Protein 1QSN (pdb70)

InterPro domains:
  IPR000182 GNAT domain [PF00583] (69-174)
  IPR000182 GNAT domain [PS51186] (53-203)
  IPR001487 Bromodomain [PF00439] (292-375)
  IPR001487 Bromodomain [PR00503] (303-316)
  IPR001487 Bromodomain [PR00503] (317-333)
  IPR001487 Bromodomain [PR00503] (333-351)
  IPR001487 Bromodomain [PR00503] (351-370)
  IPR001487 Bromodomain [PS50014] (300-370)
  IPR001487 Bromodomain [SM00297] (281-389)
  IPR016181 Acyl-CoA N-acyltransferase [SSF55729] (63-208)
  IPR018359 Bromodomain, conserved site [PS00633] (305-362)
  IPR036427 Bromodomain-like superfamily [G3DSA:1.20.920.10] (273-401)
  IPR036427 Bromodomain-like superfamily [SSF47370] (270-393)
  IPR037800 Histone acetyltransferase GCN5 [PTHR45750] (7-392)

Solvent-accessible surface area: 9372 Å² total; per-residue (Å²): 78,56,26,65,61,13,76,65,78,58,62,177,142,16,60,120,8,2,77,46,0,23,54,19,0,19,185,52,8,66,104,28,69,107,124,45,0,58,128,4,5,51,35,218,63,16,56,2,3,0,0,5,68,98,158,124,124,10,1,0,0,0,0,0,24,20,16,142,116,58,90,0,0,2,0,2,0,25,10,15,26,62,112,8,74,153,145,39,29,15,65,112,0,0,38,77,0,15,29,32,0,36,144,80,93,6,49,21,0,0,0,14,3,64,75,73,2,27,23,70,3,95,160,19,41,3,70,112,152,57,169,11,60,114,115,99,14,131,78,100,4,116,92,86,148,76,29,38,22,0,6,4,70,3,55,89,186,67,107,36,12,240,102,12,1,12,2,8,31,13,96,124,134

Sequence (173 aa):
LDFDILTNDGTHRNMKLLIDLKNIFSRQLPKMPKEYIVKLVFDRHHESMVILKNKQKVIGGICFRQYKPQRFAEVAFLAVTANEQVRGYGTRLMNKFKDHMQKQNIEYLLTYADNFAIGYFKKQGFTKEHRMPQEKWKGYIKDYDGGTLMECYIHPYVDYGRKSTGGKAPRKQ

Secondary structure (DSSP, 8-state):
-EEEEE---S-HHHHHHHHHHHHHHHHH-TTS-HHHHHHHHTSTTEEEEEEEETTTEEEEEEEEEEEGGGTEEEEEEEEE-GGG-SSSHHHHHHHHHHHHHHHTT--EEEEEE-THHHHHHHHTT-BSS--S-HHHHBTTB---TTSEEEEEE--TT-----/-----------

Nearest PDB structures (foldseek):
  1qsn-assembly1_B  TM=1.100E+00  e=5.217E+00  Saccharomyces cerevisiae
  1qst-assembly1_A  TM=9.872E-01  e=3.739E-31  Tetrahymena thermophila
  5trm-assembly1_J  TM=9.428E-01  e=4.122E-21  Homo sapiens
  5trm-assembly1_E  TM=9.441E-01  e=8.065E-21  Homo sapiens
  5trm-assembly1_K  TM=9.508E-01  e=1.163E-20  Homo sapiens

B-factor: mean 26.22, std 11.63, range [6.9, 61.72]

CATH classification: 3.40.630.30

Organism: Tetrahymena thermophila (NCBI:txid5911)

Structure (mmCIF, N/CA/C/O backbone):
data_1QSN
#
_entry.id   1QSN
#
_cell.length_a   65.090
_cell.length_b   65.090
_cell.length_c   96.630
_cell.angle_alpha   90.00
_cell.angle_beta   90.00
_cell.angle_gamma   120.00
#
_symmetry.space_group_name_H-M   'P 32 2 1'
#
loop_
_entity.id
_entity.type
_entity.pdbx_description
1 polymer 'TGCN5 HISTONE ACETYL TRANSFERASE'
2 polymer 'HISTONE H3'
3 non-polymer 'COENZYME A'
4 water water
#
loop_
_atom_site.group_PDB
_atom_site.id
_atom_site.type_symbol
_atom_site.label_atom_id
_atom_site.label_alt_id
_atom_site.label_comp_id
_atom_site.label_asym_id
_atom_site.label_entity_id
_atom_site.label_seq_id
_atom_site.pdbx_PDB_ins_code
_atom_site.Cartn_x
_atom_site.Cartn_y
_atom_site.Cartn_z
_atom_site.occupancy
_atom_site.B_iso_or_equiv
_atom_site.auth_seq_id
_atom_site.auth_comp_id
_atom_site.auth_asym_id
_atom_site.auth_atom_id
_atom_site.pdbx_PDB_model_num
ATOM 1 N N . LEU A 1 1 ? 56.644 13.221 46.540 1.00 32.68 49 LEU A N 1
ATOM 2 C CA . LEU A 1 1 ? 55.410 13.753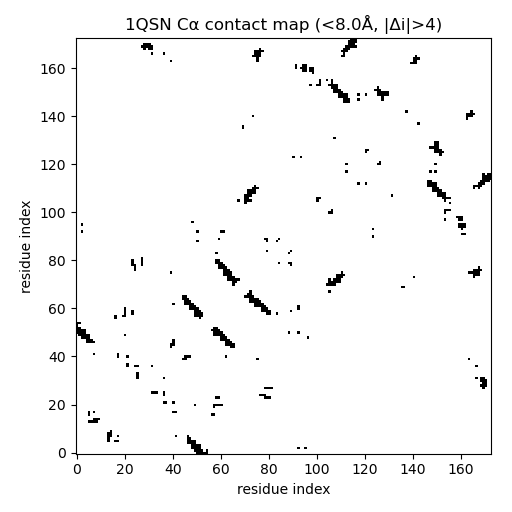 47.187 1.00 33.27 49 LEU A CA 1
ATOM 3 C C . LEU A 1 1 ? 54.159 13.086 46.600 1.00 33.37 49 LEU A C 1
ATOM 4 O O . LEU A 1 1 ? 53.639 13.520 45.573 1.00 34.04 49 LEU A O 1
ATOM 9 N N . ASP A 1 2 ? 53.683 12.027 47.251 1.00 32.88 50 ASP A N 1
ATOM 10 C CA . ASP A 1 2 ? 52.494 11.312 46.788 1.00 32.69 50 ASP A CA 1
ATOM 11 C C . ASP A 1 2 ? 51.281 11.574 47.674 1.00 31.88 50 ASP A C 1
ATOM 12 O O . ASP A 1 2 ? 51.418 11.869 48.863 1.00 31.89 50 ASP A O 1
ATOM 17 N N . PHE A 1 3 ? 50.095 11.466 47.083 1.00 30.08 51 PHE A N 1
ATOM 18 C CA . PHE A 1 3 ? 48.844 11.648 47.815 1.00 29.43 51 PHE A CA 1
ATOM 19 C C . PHE A 1 3 ? 48.104 10.332 47.691 1.00 28.80 51 PHE A C 1
ATOM 20 O O . PHE A 1 3 ? 47.338 10.133 46.746 1.00 30.19 51 PHE A O 1
ATOM 28 N N . ASP A 1 4 ? 48.332 9.429 48.638 1.00 27.48 52 ASP A N 1
ATOM 29 C CA . ASP A 1 4 ? 47.694 8.127 48.569 1.00 27.28 52 ASP A CA 1
ATOM 30 C C . ASP A 1 4 ? 46.623 7.846 49.608 1.00 27.18 52 ASP A C 1
ATOM 31 O O . ASP A 1 4 ? 46.628 8.402 50.710 1.00 25.77 52 ASP A O 1
ATOM 36 N N . ILE A 1 5 ? 45.697 6.975 49.231 1.00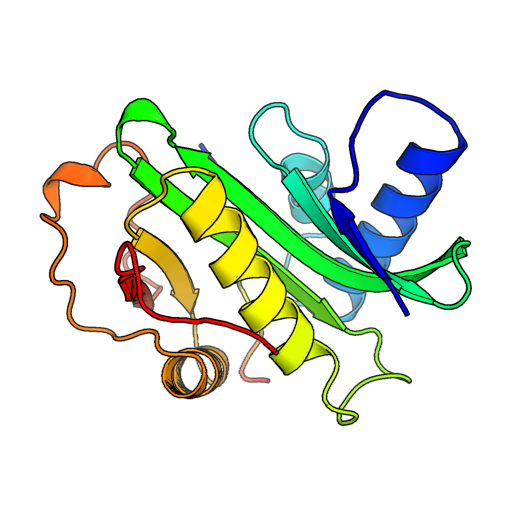 25.95 53 ILE A N 1
ATOM 37 C CA . ILE A 1 5 ? 44.642 6.553 50.123 1.00 27.49 53 ILE A CA 1
ATOM 38 C C . ILE A 1 5 ? 45.336 5.581 51.078 1.00 28.23 53 ILE A C 1
ATOM 39 O O . ILE A 1 5 ? 45.942 4.606 50.644 1.00 30.32 53 ILE A O 1
ATOM 44 N N . LEU A 1 6 ? 45.272 5.859 52.374 1.00 27.50 54 LEU A N 1
ATOM 45 C CA . LEU A 1 6 ? 45.928 5.000 53.349 1.00 27.52 54 LEU A CA 1
ATOM 46 C C . LEU A 1 6 ? 44.917 4.010 53.900 1.00 27.35 54 LEU A C 1
ATOM 47 O O . LEU A 1 6 ? 43.979 4.381 54.613 1.00 27.47 54 LEU A O 1
ATOM 52 N N . THR A 1 7 ? 45.110 2.747 53.542 1.00 26.94 55 THR A N 1
ATOM 53 C CA . THR A 1 7 ? 44.229 1.672 53.966 1.00 27.82 55 THR A CA 1
ATOM 54 C C . THR A 1 7 ? 44.579 1.129 55.349 1.00 26.13 55 THR A C 1
ATOM 55 O O . THR A 1 7 ? 45.745 0.868 55.658 1.00 25.14 55 THR A O 1
ATOM 59 N N . ASN A 1 8 ? 43.549 0.962 56.173 1.00 24.55 56 ASN A N 1
ATOM 60 C CA . ASN A 1 8 ? 43.710 0.428 57.517 1.00 22.94 56 ASN A CA 1
ATOM 61 C C . ASN A 1 8 ? 43.524 -1.090 57.427 1.00 21.79 56 ASN A C 1
ATOM 62 O O . ASN A 1 8 ? 42.450 -1.620 57.715 1.00 22.35 56 ASN A O 1
ATOM 67 N N . ASP A 1 9 ? 44.588 -1.775 57.022 1.00 20.70 57 ASP A N 1
ATOM 68 C CA . ASP A 1 9 ? 44.561 -3.216 56.827 1.00 22.41 57 ASP A CA 1
ATOM 69 C C . ASP A 1 9 ? 45.293 -3.999 57.918 1.00 22.58 57 ASP A C 1
ATOM 70 O O . ASP A 1 9 ? 45.598 -5.175 57.737 1.00 22.83 57 ASP A O 1
ATOM 75 N N . GLY A 1 10 ? 45.582 -3.347 59.040 1.00 21.98 58 GLY A N 1
ATOM 76 C CA . GLY A 1 10 ? 46.266 -4.025 60.126 1.00 20.82 58 GLY A CA 1
ATOM 77 C C . GLY A 1 10 ? 47.697 -4.473 59.878 1.00 20.68 58 GLY A C 1
ATOM 78 O O . GLY A 1 10 ? 48.162 -5.414 60.513 1.00 20.69 58 GLY A O 1
ATOM 79 N N . THR A 1 11 ? 48.402 -3.822 58.957 1.00 20.18 59 THR A N 1
ATOM 80 C CA . THR A 1 11 ? 49.798 -4.185 58.688 1.00 18.84 59 THR A CA 1
ATOM 81 C C . THR A 1 11 ? 50.681 -3.176 59.409 1.00 17.63 59 THR A C 1
ATOM 82 O O . THR A 1 11 ? 50.263 -2.052 59.654 1.00 16.70 59 THR A O 1
ATOM 86 N N . HIS A 1 12 ? 51.897 -3.576 59.755 1.00 18.52 60 HIS A N 1
ATOM 87 C CA . HIS A 1 12 ? 52.810 -2.678 60.456 1.00 19.97 60 HIS A CA 1
ATOM 88 C C . HIS A 1 12 ? 53.038 -1.377 59.693 1.00 20.82 60 HIS A C 1
ATOM 89 O O . HIS A 1 12 ? 53.032 -0.291 60.279 1.00 19.64 60 HIS A O 1
ATOM 96 N N . ARG A 1 13 ? 53.237 -1.486 58.383 1.00 22.73 61 ARG A N 1
ATOM 97 C CA . ARG A 1 13 ? 53.478 -0.304 57.554 1.00 23.07 61 ARG A CA 1
ATOM 98 C C . ARG A 1 13 ? 52.327 0.707 57.534 1.00 21.42 61 ARG A C 1
ATOM 99 O O . ARG A 1 13 ? 52.536 1.888 57.802 1.00 21.64 61 ARG A O 1
ATOM 107 N N . ASN A 1 14 ? 51.115 0.259 57.219 1.00 20.15 62 ASN A N 1
ATOM 108 C CA . ASN A 1 14 ? 49.976 1.177 57.172 1.00 19.56 62 ASN A CA 1
ATOM 109 C C . ASN A 1 14 ? 49.546 1.658 58.560 1.00 20.01 62 ASN A C 1
ATOM 110 O O . ASN A 1 14 ? 49.138 2.808 58.724 1.00 17.77 62 ASN A O 1
ATOM 115 N N . MET A 1 15 ? 49.632 0.791 59.564 1.00 21.23 63 MET A N 1
ATOM 116 C CA . MET A 1 15 ? 49.241 1.200 60.914 1.00 23.17 63 MET A CA 1
ATOM 117 C C . MET A 1 15 ? 50.176 2.304 61.417 1.00 22.07 63 MET A C 1
ATOM 118 O O . MET A 1 15 ? 49.742 3.236 62.096 1.00 20.52 63 MET A O 1
ATOM 123 N N . LYS A 1 16 ? 51.455 2.197 61.067 1.00 22.56 64 LYS A N 1
ATOM 124 C CA . LYS A 1 16 ? 52.442 3.197 61.463 1.00 22.84 64 LYS A CA 1
ATOM 125 C C . LYS A 1 16 ? 52.143 4.528 60.781 1.00 22.22 64 LYS A C 1
ATOM 126 O O . LYS A 1 16 ? 52.347 5.601 61.356 1.00 21.91 64 LYS A O 1
ATOM 132 N N . LEU A 1 17 ? 51.672 4.457 59.541 1.00 21.55 65 LEU A N 1
ATOM 133 C CA . LEU A 1 17 ? 51.360 5.665 58.791 1.00 19.73 65 LEU A CA 1
ATOM 134 C C . LEU A 1 17 ? 50.093 6.309 59.348 1.00 17.23 65 LEU A C 1
ATOM 135 O O . LEU A 1 17 ? 50.007 7.529 59.424 1.00 17.09 65 LEU A O 1
ATOM 140 N N . LEU A 1 18 ? 49.119 5.494 59.746 1.00 16.71 66 LEU A N 1
ATOM 141 C CA . LEU A 1 18 ? 47.878 6.021 60.317 1.00 16.84 66 LEU A CA 1
ATOM 142 C C . LEU A 1 18 ? 48.120 6.664 61.682 1.00 16.39 66 LEU A C 1
ATOM 143 O O . LEU A 1 18 ? 47.494 7.669 62.025 1.00 15.55 66 LEU A O 1
ATOM 148 N N . ILE A 1 19 ? 49.015 6.077 62.470 1.00 16.57 67 ILE A N 1
ATOM 149 C CA . ILE A 1 19 ? 49.320 6.624 63.793 1.00 16.76 67 ILE A CA 1
ATOM 150 C C . ILE A 1 19 ? 50.048 7.953 63.625 1.00 15.33 67 ILE A C 1
ATOM 151 O O . ILE A 1 19 ? 49.724 8.933 64.294 1.00 13.48 67 ILE A O 1
ATOM 156 N N . ASP A 1 20 ? 51.019 7.989 62.713 1.00 15.91 68 ASP A N 1
ATOM 157 C CA . ASP A 1 20 ? 51.759 9.220 62.453 1.00 16.32 68 ASP A CA 1
ATOM 158 C C . ASP A 1 20 ? 50.794 1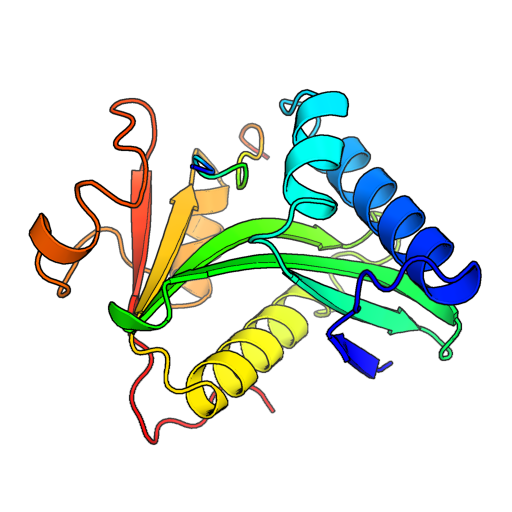0.327 62.062 1.00 16.33 68 ASP A C 1
ATOM 159 O O . ASP A 1 20 ? 50.925 11.471 62.506 1.00 16.59 68 ASP A O 1
ATOM 164 N N . LEU A 1 21 ? 49.813 9.975 61.238 1.00 15.04 69 LEU A N 1
ATOM 165 C CA . LEU A 1 21 ? 48.817 10.934 60.776 1.00 15.15 69 LEU A CA 1
ATOM 166 C C . LEU A 1 21 ? 47.891 11.358 61.921 1.00 15.23 69 LEU A C 1
ATOM 167 O O . LEU A 1 21 ? 47.512 12.529 62.031 1.00 12.55 69 LEU A O 1
ATOM 172 N N . LYS A 1 22 ? 47.523 10.395 62.766 1.00 14.75 70 LYS A N 1
ATOM 173 C CA . LYS A 1 22 ? 46.656 10.676 63.903 1.00 13.58 70 LYS A CA 1
ATOM 174 C C . LYS A 1 22 ? 47.381 11.634 64.850 1.00 12.88 70 LYS A C 1
ATOM 175 O O . LYS A 1 22 ? 46.778 12.544 65.406 1.00 14.73 70 LYS A O 1
ATOM 181 N N . ASN A 1 23 ? 48.683 11.443 65.011 1.00 13.75 71 ASN A N 1
ATOM 182 C CA . ASN A 1 23 ? 49.477 12.313 65.877 1.00 15.39 71 ASN A CA 1
ATOM 183 C C . ASN A 1 23 ? 49.588 13.713 65.287 1.00 17.57 71 ASN A C 1
ATOM 184 O O . ASN A 1 23 ? 49.640 14.700 66.032 1.00 18.79 71 ASN A O 1
ATOM 189 N N . ILE A 1 24 ? 49.623 13.816 63.955 1.00 16.74 72 ILE A N 1
ATOM 190 C CA . ILE A 1 24 ? 49.695 15.133 63.327 1.00 15.78 72 ILE A CA 1
ATOM 191 C C . ILE A 1 24 ? 48.365 15.840 63.572 1.00 16.93 72 ILE A C 1
ATOM 192 O O . ILE A 1 24 ? 48.332 17.035 63.871 1.00 16.45 72 ILE A O 1
ATOM 197 N N . PHE A 1 25 ? 47.269 15.093 63.427 1.00 16.85 73 PHE A N 1
ATOM 198 C CA . PHE A 1 25 ? 45.928 15.632 63.642 1.00 16.34 73 PHE A CA 1
ATOM 199 C C . PHE A 1 25 ? 45.773 16.205 65.053 1.00 16.16 73 PHE A C 1
ATOM 200 O O . PHE A 1 25 ? 45.296 17.329 65.223 1.00 15.00 73 PHE A O 1
ATOM 208 N N . SER A 1 26 ? 46.170 15.427 66.064 1.00 17.35 74 SER A N 1
ATOM 209 C CA . SER A 1 26 ? 46.022 15.873 67.454 1.00 18.27 74 SER A CA 1
ATOM 210 C C . SER A 1 26 ? 46.852 17.111 67.725 1.00 17.19 74 SER A C 1
ATOM 211 O O . SER A 1 26 ? 46.344 18.092 68.252 1.00 17.64 74 SER A O 1
ATOM 214 N N . ARG A 1 27 ? 48.124 17.073 67.345 1.00 18.64 75 ARG A N 1
ATOM 215 C CA . ARG A 1 27 ? 48.994 18.222 67.540 1.00 20.61 75 ARG A CA 1
ATOM 216 C C . ARG A 1 27 ? 48.439 19.478 66.870 1.00 20.66 75 ARG A C 1
ATOM 217 O O . ARG A 1 27 ? 48.536 20.574 67.433 1.00 21.98 75 ARG A O 1
ATOM 225 N N . GLN A 1 28 ? 47.845 19.323 65.683 1.00 18.58 76 GLN A N 1
ATOM 226 C CA . GLN A 1 28 ? 47.296 20.462 64.948 1.00 16.95 76 GLN A CA 1
ATOM 227 C C . GLN A 1 28 ? 45.858 20.845 65.310 1.00 16.17 76 GLN A C 1
ATOM 228 O O . GLN A 1 28 ? 45.396 21.932 64.969 1.00 14.91 76 GLN A O 1
ATOM 234 N N . LEU A 1 29 ? 45.147 19.952 65.989 1.00 16.30 77 LEU A N 1
ATOM 235 C CA . LEU A 1 29 ? 43.767 20.214 66.395 1.00 17.21 77 LEU A CA 1
ATOM 236 C C . LEU A 1 29 ? 43.660 20.019 67.922 1.00 19.27 77 LEU A C 1
ATOM 237 O O . LEU A 1 29 ? 42.996 19.091 68.403 1.00 18.28 77 LEU A O 1
ATOM 242 N N . PRO A 1 30 ? 44.298 20.909 68.702 1.00 20.35 78 PRO A N 1
ATOM 243 C CA . PRO A 1 30 ? 44.296 20.844 70.170 1.00 20.76 78 PRO A CA 1
ATOM 244 C C . PRO A 1 30 ? 42.949 20.791 70.888 1.00 19.63 78 PRO A C 1
ATOM 245 O O . PRO A 1 30 ? 42.867 20.248 71.983 1.00 20.11 78 PRO A O 1
ATOM 249 N N . LYS A 1 31 ? 41.895 21.338 70.292 1.00 18.49 79 LYS A N 1
ATOM 250 C CA . LYS A 1 31 ? 40.587 21.310 70.941 1.00 18.33 79 LYS A CA 1
ATOM 251 C C . LYS A 1 31 ? 39.918 19.951 70.810 1.00 18.67 79 LYS A C 1
ATOM 252 O O . LYS A 1 31 ? 38.843 19.714 71.354 1.00 16.49 79 LYS A O 1
ATOM 258 N N . MET A 1 32 ? 40.562 19.053 70.082 1.00 18.66 80 MET A N 1
ATOM 259 C CA . MET A 1 32 ? 39.994 17.733 69.869 1.00 18.78 80 MET A CA 1
ATOM 260 C C . MET A 1 32 ? 40.547 16.657 70.810 1.00 19.17 80 MET A C 1
ATOM 261 O O . MET A 1 32 ? 41.765 16.548 71.011 1.00 17.79 80 MET A O 1
ATOM 266 N N . PRO A 1 33 ? 39.651 15.865 71.420 1.00 18.16 81 PRO A N 1
ATOM 267 C CA . PRO A 1 33 ? 40.107 14.806 72.319 1.00 17.83 81 PRO A CA 1
ATOM 268 C C . PRO A 1 33 ? 40.938 13.844 71.476 1.00 18.80 81 PRO A C 1
ATOM 269 O O . PRO A 1 33 ? 40.443 13.320 70.475 1.00 19.43 81 PRO A O 1
ATOM 273 N N . LYS A 1 34 ? 42.182 13.602 71.871 1.00 18.81 82 LYS A N 1
ATOM 274 C CA . LYS A 1 34 ? 43.043 12.699 71.119 1.00 19.95 82 LYS A CA 1
ATOM 275 C C . LYS A 1 34 ? 42.428 11.314 70.913 1.00 20.86 82 LYS A C 1
ATOM 276 O O . LYS A 1 34 ? 42.582 10.714 69.842 1.00 20.25 82 LYS A O 1
ATOM 282 N N . GLU A 1 35 ? 41.739 10.797 71.929 1.00 19.33 83 GLU A N 1
ATOM 283 C CA . GLU A 1 35 ? 41.134 9.478 71.798 1.00 18.41 83 GLU A CA 1
ATOM 284 C C . GLU A 1 35 ? 39.978 9.496 70.787 1.00 16.39 83 GLU A C 1
ATOM 285 O O . GLU A 1 35 ? 39.599 8.449 70.252 1.00 14.52 83 GLU A O 1
ATOM 291 N N . TYR A 1 36 ? 39.411 10.673 70.541 1.00 13.48 84 TYR A N 1
ATOM 292 C CA . TYR A 1 36 ? 38.312 10.796 69.577 1.00 15.54 84 TYR A CA 1
ATOM 293 C C . TYR A 1 36 ? 38.884 10.736 68.144 1.00 14.70 84 TYR A C 1
ATOM 294 O O . TYR A 1 36 ? 38.281 10.165 67.236 1.00 16.74 84 TYR A O 1
ATOM 303 N N . ILE A 1 37 ? 40.057 11.323 67.958 1.00 13.53 85 ILE A N 1
ATOM 304 C CA . ILE A 1 37 ? 40.709 11.316 66.665 1.00 13.98 85 ILE A CA 1
ATOM 305 C C . ILE A 1 37 ? 41.050 9.860 66.333 1.00 14.79 85 ILE A C 1
ATOM 306 O O . ILE A 1 37 ? 40.829 9.402 65.203 1.00 12.98 85 ILE A O 1
ATOM 311 N N . VAL A 1 38 ? 41.574 9.147 67.334 1.00 13.20 86 VAL A N 1
ATOM 312 C CA . VAL A 1 38 ? 41.940 7.735 67.214 1.00 13.52 86 VAL A CA 1
ATOM 313 C C . VAL A 1 38 ? 40.726 6.891 66.836 1.00 15.08 86 VAL A C 1
ATOM 314 O O . VAL A 1 38 ? 40.810 5.999 65.988 1.00 15.23 86 VAL A O 1
ATOM 318 N N . LYS A 1 39 ? 39.596 7.162 67.478 1.00 15.54 87 LYS A N 1
ATOM 319 C CA . LYS A 1 39 ? 38.391 6.403 67.203 1.00 16.57 87 LYS A CA 1
ATOM 320 C C . LYS A 1 39 ? 37.929 6.506 65.744 1.00 16.44 87 LYS A C 1
ATOM 321 O O . LYS A 1 39 ? 37.708 5.497 65.077 1.00 13.13 87 LYS A O 1
ATOM 327 N N . LEU A 1 40 ? 37.776 7.730 65.260 1.00 16.47 88 LEU A N 1
ATOM 328 C CA . LEU A 1 40 ? 37.325 7.937 63.898 1.00 18.26 88 LEU A CA 1
ATOM 329 C C . LEU A 1 40 ? 38.347 7.455 62.875 1.00 18.14 88 LEU A C 1
ATOM 330 O O . LEU A 1 40 ? 38.006 6.699 61.972 1.00 20.76 88 LEU A O 1
ATOM 335 N N . VAL A 1 41 ? 39.597 7.877 63.031 1.00 18.62 89 VAL A N 1
ATOM 336 C CA . VAL A 1 41 ? 40.651 7.496 62.103 1.00 17.84 89 VAL A CA 1
ATOM 337 C C . VAL A 1 41 ? 40.738 5.988 61.878 1.00 19.45 89 VAL A C 1
ATOM 338 O O . VAL A 1 41 ? 40.937 5.546 60.745 1.00 20.51 89 VAL A O 1
ATOM 342 N N . PHE A 1 42 ? 40.580 5.191 62.932 1.00 17.54 90 PHE A N 1
ATOM 343 C CA . PHE A 1 42 ? 40.657 3.742 62.759 1.00 16.89 90 PHE A CA 1
ATOM 344 C C . PHE A 1 42 ? 39.314 3.014 62.671 1.00 16.32 90 PHE A C 1
ATOM 345 O O . PHE A 1 42 ? 39.292 1.790 62.675 1.00 17.05 90 PHE A O 1
ATOM 353 N N . ASP A 1 43 ? 38.197 3.729 62.583 1.00 17.14 91 ASP A N 1
ATOM 354 C CA . ASP A 1 43 ? 36.923 3.025 62.531 1.00 19.83 91 ASP A CA 1
ATOM 355 C C . ASP A 1 43 ? 36.570 2.468 61.154 1.00 22.25 91 ASP A C 1
ATOM 356 O O . ASP A 1 43 ? 37.187 2.826 60.139 1.00 20.09 91 ASP A O 1
ATOM 361 N N . ARG A 1 44 ? 35.567 1.595 61.122 1.00 22.86 92 ARG A N 1
ATOM 362 C CA . ARG A 1 44 ? 35.163 0.942 59.888 1.00 25.28 92 ARG A CA 1
ATOM 363 C C . ARG A 1 44 ? 34.535 1.835 58.824 1.00 25.47 92 ARG A C 1
ATOM 364 O O . ARG A 1 44 ? 34.348 1.396 57.696 1.00 25.90 92 ARG A O 1
ATOM 372 N N . HIS A 1 45 ? 34.207 3.077 59.166 1.00 24.82 93 HIS A N 1
ATOM 373 C CA . HIS A 1 45 ? 33.583 3.964 58.193 1.00 24.61 93 HIS A CA 1
ATOM 374 C C . HIS A 1 45 ? 34.488 5.031 57.591 1.00 22.60 93 HIS A C 1
ATOM 375 O O . HIS A 1 45 ? 34.159 5.596 56.554 1.00 23.58 93 HIS A O 1
ATOM 382 N N . HIS A 1 46 ? 35.618 5.309 58.228 1.00 20.48 94 HIS A N 1
ATOM 383 C CA . HIS A 1 46 ? 36.511 6.358 57.756 1.00 18.30 94 HIS A CA 1
ATOM 384 C C . HIS A 1 46 ? 37.680 5.914 56.902 1.00 17.40 94 HIS A C 1
ATOM 385 O O . HIS A 1 46 ? 38.118 4.767 56.973 1.00 16.31 94 HIS A O 1
ATOM 392 N N . GLU A 1 47 ? 38.186 6.856 56.108 1.00 15.79 95 GLU A N 1
ATOM 393 C CA . GLU A 1 47 ? 39.322 6.620 55.223 1.00 16.36 95 GLU A CA 1
ATOM 394 C C . GLU A 1 47 ? 40.231 7.832 55.297 1.00 14.83 95 GLU A C 1
ATOM 395 O O . GLU A 1 47 ? 39.780 8.939 55.599 1.00 14.85 95 GLU A O 1
ATOM 401 N N . SER A 1 48 ? 41.505 7.633 54.987 1.00 14.82 96 SER A N 1
ATOM 402 C CA . SER A 1 48 ? 42.450 8.735 55.018 1.00 16.75 96 SER A CA 1
ATOM 403 C C . SER A 1 48 ? 43.297 8.819 53.763 1.00 16.32 96 SER A C 1
ATOM 404 O O . SER A 1 48 ? 43.760 7.804 53.253 1.00 17.25 96 SER A O 1
ATOM 407 N N . MET A 1 49 ? 43.486 10.034 53.263 1.00 16.48 97 MET A N 1
ATOM 408 C CA . MET A 1 49 ? 44.358 10.249 52.120 1.00 16.20 97 MET A CA 1
ATOM 409 C C . MET A 1 49 ? 45.518 11.012 52.739 1.00 15.37 97 MET A C 1
ATOM 410 O O . MET A 1 49 ? 45.314 12.054 53.363 1.00 15.49 97 ME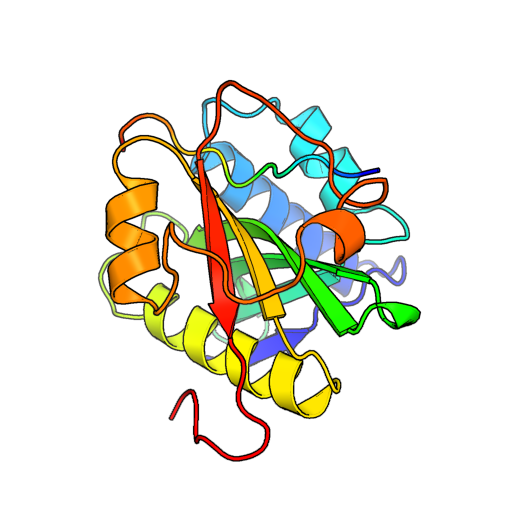T A O 1
ATOM 415 N N . VAL A 1 50 ? 46.728 10.499 52.579 1.00 15.05 98 VAL A N 1
ATOM 416 C CA . VAL A 1 50 ? 47.878 11.148 53.178 1.00 17.41 98 VAL A CA 1
ATOM 417 C C . VAL A 1 50 ? 48.844 11.764 52.174 1.00 19.63 98 VAL A C 1
ATOM 418 O O . VAL A 1 50 ? 48.880 11.376 50.999 1.00 18.86 98 VAL A O 1
ATOM 422 N N . ILE A 1 51 ? 49.613 12.736 52.656 1.00 20.33 99 ILE A N 1
ATOM 423 C CA . ILE A 1 51 ? 50.639 13.391 51.863 1.00 22.19 99 ILE A CA 1
ATOM 424 C C . ILE A 1 51 ? 51.889 12.654 52.299 1.00 23.50 99 ILE A C 1
ATOM 425 O O . ILE A 1 51 ? 52.361 12.836 53.417 1.00 23.79 99 ILE A O 1
ATOM 430 N N . LEU A 1 52 ? 52.416 11.819 51.416 1.00 26.59 100 LEU A N 1
ATOM 431 C CA . LEU A 1 52 ? 53.592 11.026 51.724 1.00 29.92 100 LEU A CA 1
ATOM 432 C C . LEU A 1 52 ? 54.830 11.645 51.090 1.00 32.47 100 LEU A C 1
ATOM 433 O O . LEU A 1 52 ? 54.880 11.880 49.879 1.00 33.36 100 LEU A O 1
ATOM 438 N N . LYS A 1 53 ? 55.822 11.925 51.925 1.00 34.95 101 LYS A N 1
ATOM 439 C CA . LYS A 1 53 ? 57.068 12.519 51.471 1.00 38.09 101 LYS A CA 1
ATOM 440 C C . LYS A 1 53 ? 58.139 11.438 51.423 1.00 40.13 101 LYS A C 1
ATOM 441 O O . LYS A 1 53 ? 58.437 10.801 52.435 1.00 40.35 101 LYS A O 1
ATOM 447 N N . ASN A 1 54 ? 58.705 11.230 50.238 1.00 42.13 102 ASN A N 1
ATOM 448 C CA . ASN A 1 54 ? 59.739 10.219 50.045 1.00 44.85 102 ASN A CA 1
ATOM 449 C C . ASN A 1 54 ? 59.190 8.813 50.269 1.00 45.88 102 ASN A C 1
ATOM 450 O O . ASN A 1 54 ? 59.909 7.918 50.717 1.00 46.43 102 ASN A O 1
ATOM 455 N N . LYS A 1 55 ? 57.904 8.639 49.969 1.00 46.72 103 LYS A N 1
ATOM 456 C CA . LYS A 1 55 ? 57.228 7.349 50.094 1.00 47.86 103 LYS A CA 1
ATOM 457 C C . LYS A 1 55 ? 57.407 6.659 51.450 1.00 47.14 103 LYS A C 1
ATOM 458 O O . LYS A 1 55 ? 57.484 5.433 51.513 1.00 47.90 103 LYS A O 1
ATOM 464 N N . GLN A 1 56 ? 57.465 7.433 52.530 1.00 45.75 104 GLN A N 1
ATOM 465 C CA . GLN A 1 56 ? 57.648 6.842 53.854 1.00 43.62 104 GLN A CA 1
ATOM 466 C C . GLN A 1 56 ? 57.250 7.764 55.003 1.00 40.81 104 GLN A C 1
ATOM 467 O O . GLN A 1 56 ? 56.827 7.300 56.060 1.00 41.23 104 GLN A O 1
ATOM 473 N N . LYS A 1 57 ? 57.385 9.069 54.800 1.00 36.66 105 LYS A N 1
ATOM 474 C CA . LYS A 1 57 ? 57.063 10.015 55.849 1.00 32.29 105 LYS A CA 1
ATOM 475 C C . LYS A 1 57 ? 55.782 10.795 55.605 1.00 29.59 105 LYS A C 1
ATOM 476 O O . LYS A 1 57 ? 55.625 11.445 54.571 1.00 28.39 105 LYS A O 1
ATOM 482 N N . VAL A 1 58 ? 54.871 10.729 56.574 1.00 25.61 106 VAL A N 1
ATOM 483 C CA . VAL A 1 58 ? 53.602 11.435 56.489 1.00 21.74 106 VAL A CA 1
ATOM 484 C C . VAL A 1 58 ? 53.801 12.876 56.935 1.00 21.05 106 VAL A C 1
ATOM 485 O O . VAL A 1 58 ? 54.411 13.126 57.975 1.00 20.40 106 VAL A O 1
ATOM 489 N N . ILE A 1 59 ? 53.313 13.828 56.143 1.00 18.68 107 ILE A N 1
ATOM 490 C CA . ILE A 1 59 ? 53.452 15.231 56.510 1.00 16.68 107 ILE A CA 1
ATOM 491 C C . ILE A 1 59 ? 52.093 15.906 56.532 1.00 14.98 107 ILE A C 1
ATOM 492 O O . ILE A 1 59 ? 51.993 17.108 56.726 1.00 15.78 107 ILE A O 1
ATOM 497 N N . GLY A 1 60 ? 51.043 15.123 56.335 1.00 13.16 108 GLY A N 1
ATOM 498 C CA . GLY A 1 60 ? 49.709 15.691 56.351 1.00 12.71 108 GLY A CA 1
ATOM 499 C C . GLY A 1 60 ? 48.687 14.723 55.809 1.00 12.40 108 GLY A C 1
ATOM 500 O O . GLY A 1 60 ? 49.034 13.633 55.357 1.00 13.42 108 GLY A O 1
ATOM 501 N N . GLY A 1 61 ? 47.422 15.111 55.843 1.00 12.00 109 GLY A N 1
ATOM 502 C CA . GLY A 1 61 ? 46.407 14.219 55.331 1.00 12.32 109 GLY A CA 1
ATOM 503 C C . GLY A 1 61 ? 45.010 14.694 55.626 1.00 12.46 109 GLY A C 1
ATOM 504 O O . GLY A 1 61 ? 44.804 15.726 56.270 1.00 14.39 109 GLY A O 1
ATOM 505 N N . ILE A 1 62 ? 44.038 13.940 55.141 1.00 11.96 110 ILE A N 1
ATOM 506 C CA . ILE A 1 62 ? 42.653 14.273 55.366 1.00 12.64 110 ILE A CA 1
ATOM 507 C C . ILE A 1 62 ? 41.897 12.976 55.642 1.00 13.56 110 ILE A C 1
ATOM 508 O O . ILE A 1 62 ? 42.044 11.995 54.910 1.00 15.37 110 ILE A O 1
ATOM 513 N N . CYS A 1 63 ? 41.104 12.968 56.709 1.00 12.58 111 CYS A N 1
ATOM 514 C CA . CYS A 1 63 ? 40.336 11.790 57.089 1.00 12.04 111 CYS A CA 1
ATOM 515 C C . CYS A 1 63 ? 38.896 12.092 56.745 1.00 10.17 111 CYS A C 1
ATOM 516 O O . CYS A 1 63 ? 38.378 13.150 57.096 1.00 11.51 111 CYS A O 1
ATOM 519 N N . PHE A 1 64 ? 38.235 11.164 56.067 1.00 9.70 112 PHE A N 1
ATOM 520 C CA . PHE A 1 64 ? 36.867 11.403 55.635 1.00 10.53 112 PHE A CA 1
ATOM 521 C C . PHE A 1 64 ? 36.010 10.162 55.723 1.00 10.39 112 PHE A C 1
ATOM 522 O O . PHE A 1 64 ? 36.509 9.055 55.898 1.00 11.46 112 PHE A O 1
ATOM 530 N N . ARG A 1 65 ? 34.706 10.357 55.607 1.00 11.52 113 ARG A N 1
ATOM 531 C CA . ARG A 1 65 ? 33.786 9.240 55.662 1.00 14.21 113 ARG A CA 1
ATOM 532 C C . ARG A 1 65 ? 32.783 9.364 54.535 1.00 13.96 113 ARG A C 1
ATOM 533 O O . ARG A 1 65 ? 32.064 10.359 54.437 1.00 13.66 113 ARG A O 1
ATOM 541 N N . GLN A 1 66 ? 32.735 8.343 53.688 1.00 15.17 114 GLN A N 1
ATOM 542 C CA . GLN A 1 66 ? 31.823 8.334 52.551 1.00 16.08 114 GLN A CA 1
ATOM 543 C C . GLN A 1 66 ? 30.482 7.703 52.913 1.00 16.58 114 GLN A C 1
ATOM 544 O O . GLN A 1 66 ? 30.428 6.697 53.615 1.00 16.17 114 GLN A O 1
ATOM 550 N N . TYR A 1 67 ? 29.401 8.302 52.437 1.00 19.11 115 TYR A N 1
ATOM 551 C CA . TYR A 1 67 ? 28.073 7.736 52.630 1.00 21.70 115 TYR A CA 1
ATOM 552 C C . TYR A 1 67 ? 27.676 7.427 51.186 1.00 23.43 115 TYR A C 1
ATOM 553 O O . TYR A 1 67 ? 26.872 8.128 50.582 1.00 23.88 115 TYR A O 1
ATOM 562 N N . LYS A 1 68 ? 28.284 6.376 50.643 1.00 25.56 116 LYS A N 1
ATOM 563 C CA . LYS A 1 68 ? 28.085 5.957 49.255 1.00 28.05 116 LYS A CA 1
ATOM 564 C C . LYS A 1 68 ? 26.667 5.997 48.710 1.00 28.24 116 LYS A C 1
ATOM 565 O O . LYS A 1 68 ? 26.408 6.661 47.703 1.00 29.65 116 LYS A O 1
ATOM 571 N N . PRO A 1 69 ? 25.729 5.283 49.353 1.00 27.73 117 PRO A N 1
ATOM 572 C CA . PRO A 1 69 ? 24.355 5.302 48.848 1.00 26.22 117 PRO A CA 1
ATOM 573 C C . PRO A 1 69 ? 23.826 6.715 48.618 1.00 25.32 117 PRO A C 1
ATOM 574 O O . PRO A 1 69 ? 23.212 6.989 47.588 1.00 26.35 117 PRO A O 1
ATOM 578 N N . GLN A 1 70 ? 24.080 7.610 49.567 1.00 22.96 118 GLN A N 1
ATOM 579 C CA . GLN A 1 70 ? 23.607 8.991 49.473 1.00 22.02 118 GLN A CA 1
ATOM 580 C C . GLN A 1 70 ? 24.443 9.872 48.543 1.00 20.38 118 GLN A C 1
ATOM 581 O O . GLN A 1 70 ? 24.008 10.951 48.150 1.00 21.72 118 GLN A O 1
ATOM 587 N N . ARG A 1 71 ? 25.640 9.418 48.202 1.00 18.17 119 ARG A N 1
ATOM 588 C CA . ARG A 1 71 ? 26.529 10.170 47.320 1.00 18.94 119 ARG A CA 1
ATOM 589 C C . ARG A 1 71 ? 27.111 11.458 47.924 1.00 17.46 119 ARG A C 1
ATOM 590 O O . ARG A 1 71 ? 27.165 12.502 47.273 1.00 14.84 119 ARG A O 1
ATOM 598 N N . PHE A 1 72 ? 27.533 11.392 49.181 1.00 17.02 120 PHE A N 1
ATOM 599 C CA . PHE A 1 72 ? 28.164 12.547 49.810 1.00 15.46 120 PHE A CA 1
ATOM 600 C C . PHE A 1 72 ? 29.151 12.044 50.844 1.00 14.31 120 PHE A C 1
ATOM 601 O O . PHE A 1 72 ? 29.034 10.916 51.311 1.00 14.41 120 PHE A O 1
ATOM 609 N N . ALA A 1 73 ? 30.141 12.864 51.175 1.00 12.72 121 ALA A N 1
ATOM 610 C CA . ALA A 1 73 ? 31.144 12.476 52.151 1.00 14.11 121 ALA A CA 1
ATOM 611 C C . ALA A 1 73 ? 31.411 13.591 53.151 1.00 14.85 121 ALA A C 1
ATOM 612 O O . ALA A 1 73 ? 31.280 14.775 52.834 1.00 15.69 121 ALA A O 1
ATOM 614 N N . GLU A 1 74 ? 31.790 13.205 54.362 1.00 15.06 122 GLU A N 1
ATOM 615 C CA . GLU A 1 74 ? 32.083 14.193 55.388 1.00 15.60 122 GLU A CA 1
ATOM 616 C C . GLU A 1 74 ? 33.566 14.246 55.693 1.00 13.55 122 GLU A C 1
ATOM 617 O O . GLU A 1 74 ? 34.227 13.208 55.825 1.00 13.98 122 GLU A O 1
ATOM 623 N N . VAL A 1 75 ? 34.105 15.452 55.791 1.00 12.54 123 VAL A N 1
ATOM 624 C CA . VAL A 1 75 ? 35.510 15.585 56.134 1.00 13.27 123 VAL A CA 1
ATOM 625 C C . VAL A 1 75 ? 35.589 15.529 57.665 1.00 14.44 123 VAL A C 1
ATOM 626 O O . VAL A 1 75 ? 34.941 16.322 58.355 1.00 15.02 123 VAL A O 1
ATOM 630 N N . ALA A 1 76 ? 36.359 14.581 58.189 1.00 14.28 124 ALA A N 1
ATOM 631 C CA . ALA A 1 76 ? 36.517 14.441 59.639 1.00 15.34 124 ALA A CA 1
ATOM 632 C C . ALA A 1 76 ? 37.668 15.339 60.113 1.00 15.92 124 ALA A C 1
ATOM 633 O O . ALA A 1 76 ? 37.466 16.239 60.920 1.00 16.50 124 ALA A O 1
ATOM 635 N N . PHE A 1 77 ? 38.874 15.101 59.605 1.00 15.54 125 PHE A N 1
ATOM 636 C CA . PHE A 1 77 ? 40.024 15.908 59.990 1.00 15.10 125 PHE A CA 1
ATOM 637 C C . PHE A 1 77 ? 40.918 16.245 58.808 1.00 14.79 125 PHE A C 1
ATOM 638 O O . PHE A 1 77 ? 41.062 15.445 57.879 1.00 14.08 125 PHE A O 1
ATOM 646 N N . LEU A 1 78 ? 41.535 17.422 58.861 1.00 13.81 126 LEU A N 1
ATOM 647 C CA . LEU A 1 78 ? 42.447 17.859 57.807 1.00 14.87 126 LEU A CA 1
ATOM 648 C C . LEU A 1 78 ? 43.625 18.601 58.435 1.00 13.73 126 LEU A C 1
ATOM 649 O O . LEU A 1 78 ? 43.426 19.518 59.223 1.00 15.00 126 LEU A O 1
ATOM 654 N N . ALA A 1 79 ? 44.848 18.208 58.096 1.00 13.89 127 ALA A N 1
ATOM 655 C CA . ALA A 1 79 ? 46.014 18.891 58.646 1.00 13.89 127 ALA A CA 1
ATOM 656 C C . ALA A 1 79 ? 47.334 18.586 57.967 1.00 13.40 127 ALA A C 1
ATOM 657 O O . ALA A 1 79 ? 47.517 17.539 57.347 1.00 14.75 127 ALA A O 1
ATOM 659 N N . VAL A 1 80 ? 48.257 19.527 58.114 1.00 12.91 128 VAL A N 1
ATOM 660 C CA . VAL A 1 80 ? 49.604 19.419 57.576 1.00 14.52 128 VAL A CA 1
ATOM 661 C C . VAL A 1 80 ? 50.551 19.637 58.755 1.00 15.15 128 VAL A C 1
ATOM 662 O O . VAL A 1 80 ? 50.336 20.542 59.558 1.00 15.52 128 VAL A O 1
ATOM 666 N N . THR A 1 81 ? 51.588 18.815 58.865 1.00 17.97 129 THR A N 1
ATOM 667 C CA . THR A 1 81 ? 52.523 18.953 59.976 1.00 20.89 129 THR A CA 1
ATOM 668 C C . THR A 1 81 ? 53.098 20.373 59.988 1.00 22.69 129 THR A C 1
ATOM 669 O O . THR A 1 81 ? 53.383 20.943 58.930 1.00 22.84 129 THR A O 1
ATOM 673 N N . ALA A 1 82 ? 53.243 20.938 61.189 1.00 22.12 130 ALA A N 1
ATOM 674 C CA . AL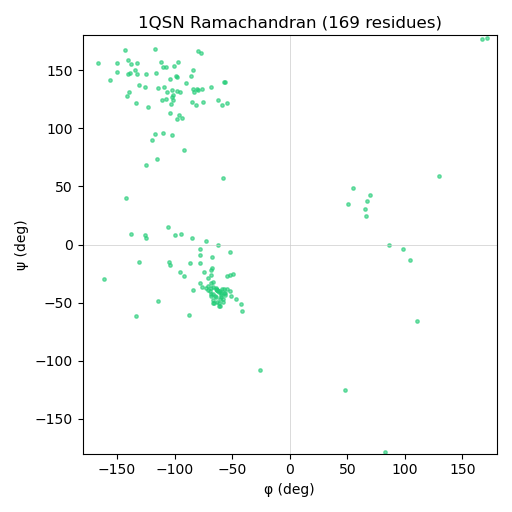A A 1 82 ? 53.730 22.306 61.388 1.00 21.87 130 ALA A CA 1
ATOM 675 C C . ALA A 1 82 ? 54.904 22.774 60.533 1.00 22.14 130 ALA A C 1
ATOM 676 O O . ALA A 1 82 ? 54.847 23.837 59.920 1.00 20.30 130 ALA A O 1
ATOM 678 N N . ASN A 1 83 ? 55.969 21.988 60.504 1.00 23.87 131 ASN A N 1
ATOM 679 C CA . ASN A 1 83 ? 57.171 22.342 59.759 1.00 26.05 131 ASN A CA 1
ATOM 680 C C . ASN A 1 83 ? 57.040 22.232 58.242 1.00 25.99 131 ASN A C 1
ATOM 681 O O . ASN A 1 83 ? 58.009 22.459 57.515 1.00 25.80 131 ASN A O 1
ATOM 686 N N . GLU A 1 84 ? 55.845 21.892 57.771 1.00 24.69 132 GLU A N 1
ATOM 687 C CA . GLU A 1 84 ? 55.600 21.737 56.349 1.00 23.54 132 GLU A CA 1
ATOM 688 C C . GLU A 1 84 ? 54.428 22.587 55.900 1.00 22.32 132 GLU A C 1
ATOM 689 O O . GLU A 1 84 ? 53.974 22.489 54.761 1.00 22.27 132 GLU A O 1
ATOM 695 N N . GLN A 1 85 ? 53.934 23.432 56.793 1.00 20.61 133 GLN A N 1
ATOM 696 C CA . GLN A 1 85 ? 52.806 24.283 56.448 1.00 21.22 133 GLN A CA 1
ATOM 697 C C . GLN A 1 85 ? 53.230 25.466 55.577 1.00 21.71 133 GLN A C 1
ATOM 698 O O . GLN A 1 85 ? 54.412 25.780 55.471 1.00 22.20 133 GLN A O 1
ATOM 704 N N . VAL A 1 86 ? 52.247 26.110 54.955 1.00 21.84 134 VAL A N 1
ATOM 705 C CA . VAL A 1 86 ? 52.475 27.261 54.085 1.00 22.30 134 VAL A CA 1
ATOM 706 C C . VAL A 1 86 ? 53.473 26.971 52.957 1.00 22.93 134 VAL A C 1
ATOM 707 O O . VAL A 1 86 ? 54.416 27.728 52.725 1.00 21.48 134 VAL A O 1
ATOM 711 N N . ARG A 1 87 ? 53.260 25.856 52.267 1.00 22.95 135 ARG A N 1
ATOM 712 C CA . ARG A 1 87 ? 54.104 25.475 51.142 1.00 23.96 135 ARG A CA 1
ATOM 713 C C . ARG A 1 87 ? 53.183 24.958 50.041 1.00 23.39 135 ARG A C 1
ATOM 714 O O . ARG A 1 87 ? 53.635 24.424 49.030 1.00 24.75 135 ARG A O 1
ATOM 722 N N . GLY A 1 88 ? 51.883 25.134 50.258 1.00 21.15 136 GLY A N 1
ATOM 723 C CA . GLY A 1 88 ? 50.883 24.717 49.292 1.00 21.11 136 GLY A CA 1
ATOM 724 C C . GLY A 1 88 ? 50.414 23.275 49.372 1.00 20.85 136 GLY A C 1
ATOM 725 O O . GLY A 1 88 ? 49.557 22.860 48.589 1.00 20.57 136 GLY A O 1
ATOM 726 N N . TYR A 1 89 ? 50.955 22.506 50.311 1.00 19.40 137 TYR A N 1
ATOM 727 C CA . TYR A 1 89 ? 50.573 21.097 50.436 1.00 19.86 137 TYR A CA 1
ATOM 728 C C . TYR A 1 89 ? 49.094 20.888 50.733 1.00 19.71 137 TYR A C 1
ATOM 729 O O . TYR A 1 89 ? 48.437 20.051 50.105 1.00 20.42 137 TYR A O 1
ATOM 738 N N . GLY A 1 90 ? 48.575 21.638 51.698 1.00 19.43 138 GLY A N 1
ATOM 739 C CA . GLY A 1 90 ? 47.169 21.521 52.047 1.00 19.64 138 GLY A CA 1
ATOM 740 C C . GLY A 1 90 ? 46.213 21.808 50.896 1.00 19.11 138 GLY A C 1
ATOM 741 O O . GLY A 1 90 ? 45.172 21.156 50.753 1.00 18.68 138 GLY A O 1
ATOM 742 N N . THR A 1 91 ? 46.536 22.791 50.067 1.00 18.64 139 THR A N 1
ATOM 743 C CA . THR A 1 91 ? 45.635 23.097 48.959 1.00 19.42 139 THR A CA 1
ATOM 744 C C . THR A 1 91 ? 45.683 21.985 47.912 1.00 17.58 139 THR A C 1
ATOM 745 O O . THR A 1 91 ? 44.653 21.597 47.362 1.00 17.88 139 THR A O 1
ATOM 749 N N . ARG A 1 92 ? 46.877 21.461 47.658 1.00 17.12 140 ARG A N 1
ATOM 750 C CA . ARG A 1 92 ? 47.046 20.381 46.694 1.00 18.10 140 ARG A CA 1
ATOM 751 C C . ARG A 1 92 ? 46.363 19.108 47.186 1.00 18.44 140 ARG A C 1
ATOM 752 O O . ARG A 1 92 ? 45.860 18.322 46.381 1.00 17.96 140 ARG A O 1
ATOM 760 N N . LEU A 1 93 ? 46.339 18.909 48.506 1.00 18.01 141 LEU A N 1
ATOM 761 C CA . LEU A 1 93 ? 45.699 17.725 49.087 1.00 15.66 141 LEU A CA 1
ATOM 762 C C . LEU A 1 93 ? 44.203 17.796 48.849 1.00 14.34 141 LEU A C 1
ATOM 763 O O . LEU A 1 93 ? 43.589 16.824 48.412 1.00 14.83 141 LEU A O 1
ATOM 768 N N . MET A 1 94 ? 43.615 18.952 49.139 1.00 13.02 142 MET A N 1
ATOM 769 C CA . MET A 1 94 ? 42.184 19.143 48.955 1.00 14.58 142 MET A CA 1
ATOM 770 C C . MET A 1 94 ? 41.792 18.949 47.483 1.00 14.26 142 MET A C 1
ATOM 771 O O . MET A 1 94 ? 40.752 18.372 47.184 1.00 14.13 142 MET A O 1
ATOM 776 N N . ASN A 1 95 ? 42.617 19.435 46.564 1.00 14.66 143 ASN A N 1
ATOM 777 C CA . ASN A 1 95 ? 42.312 19.264 45.147 1.00 15.57 143 ASN A CA 1
ATOM 778 C C . ASN A 1 95 ? 42.388 17.779 44.792 1.00 14.80 143 ASN A C 1
ATOM 779 O O . ASN A 1 95 ? 41.537 17.265 44.069 1.00 15.00 143 ASN A O 1
ATOM 784 N N . LYS A 1 96 ? 43.402 17.089 45.311 1.00 14.25 144 LYS A N 1
ATOM 785 C CA . LYS A 1 96 ? 43.539 15.661 45.056 1.00 16.04 144 LYS A CA 1
ATOM 786 C C . LYS A 1 96 ? 42.341 14.925 45.634 1.00 15.72 144 LYS A C 1
ATOM 787 O O . LYS A 1 96 ? 41.815 13.983 45.027 1.00 14.57 144 LYS A O 1
ATOM 793 N N . PHE A 1 97 ? 41.913 15.366 46.814 1.00 14.29 145 PHE A N 1
ATOM 794 C CA . PHE A 1 97 ? 40.773 14.765 47.486 1.00 12.01 145 PHE A CA 1
ATOM 795 C C . PHE A 1 97 ? 39.501 14.954 46.671 1.00 11.40 145 PHE A C 1
ATOM 796 O O . PHE A 1 97 ? 38.725 14.023 46.516 1.00 12.61 145 PHE A O 1
ATOM 804 N N . LYS A 1 98 ? 39.276 16.153 46.151 1.00 11.99 146 LYS A N 1
ATOM 805 C CA . LYS A 1 98 ? 38.071 16.383 45.364 1.00 13.66 146 LYS A CA 1
ATOM 806 C C . LYS A 1 98 ? 38.063 15.529 44.102 1.00 13.61 146 LYS A C 1
ATOM 807 O O . LYS A 1 98 ? 37.025 14.995 43.718 1.00 12.35 146 LYS A O 1
ATOM 813 N N . ASP A 1 99 ? 39.229 15.393 43.477 1.00 14.64 147 ASP A N 1
ATOM 814 C CA . ASP A 1 99 ? 39.366 14.610 42.249 1.00 17.24 147 ASP A CA 1
ATOM 815 C C . ASP A 1 99 ? 38.988 13.174 42.536 1.00 16.84 147 ASP A C 1
ATOM 816 O O . ASP A 1 99 ? 38.169 12.579 41.834 1.00 18.36 147 ASP A O 1
ATOM 821 N N . HIS A 1 100 ? 39.583 12.626 43.589 1.00 17.71 148 HIS A N 1
ATOM 822 C CA . HIS A 1 100 ? 39.310 11.257 44.010 1.00 16.63 148 HIS A CA 1
ATOM 823 C C . HIS A 1 100 ? 37.826 11.050 44.351 1.00 15.20 148 HIS A C 1
ATOM 824 O O . HIS A 1 100 ? 37.237 10.026 43.992 1.00 14.21 148 HIS A O 1
ATOM 831 N N . MET A 1 101 ? 37.216 12.015 45.041 1.00 13.88 149 MET A N 1
ATOM 832 C CA . MET A 1 101 ? 35.793 11.908 45.378 1.00 12.99 149 MET A CA 1
ATOM 833 C C . MET A 1 101 ? 34.960 11.894 44.076 1.00 14.13 149 MET A C 1
ATOM 834 O O . MET A 1 101 ? 33.967 11.164 43.954 1.00 10.40 149 MET A O 1
ATOM 839 N N . GLN A 1 102 ? 35.374 12.703 43.105 1.00 13.44 150 GLN A N 1
ATOM 840 C CA . GLN A 1 102 ? 34.674 12.762 41.820 1.00 14.73 150 GLN A CA 1
ATOM 841 C C . GLN A 1 102 ? 34.698 11.366 41.188 1.00 14.67 150 GLN A C 1
ATOM 842 O O . GLN A 1 102 ? 33.684 10.874 40.712 1.00 14.80 150 GLN A O 1
ATOM 848 N N . LYS A 1 103 ? 35.858 10.724 41.226 1.00 16.11 151 LYS A N 1
ATOM 849 C CA . LYS A 1 103 ? 36.022 9.380 40.688 1.00 20.02 151 LYS A CA 1
ATOM 850 C C . LYS A 1 103 ? 35.262 8.344 41.510 1.00 21.58 151 LYS A C 1
ATOM 851 O O . LYS A 1 103 ? 34.881 7.297 40.989 1.00 22.83 151 LYS A O 1
ATOM 857 N N . GLN A 1 104 ? 35.035 8.631 42.792 1.00 22.01 152 GLN A N 1
ATOM 858 C CA . GLN A 1 104 ? 34.300 7.711 43.665 1.00 22.68 152 GLN A CA 1
ATOM 859 C C . GLN A 1 104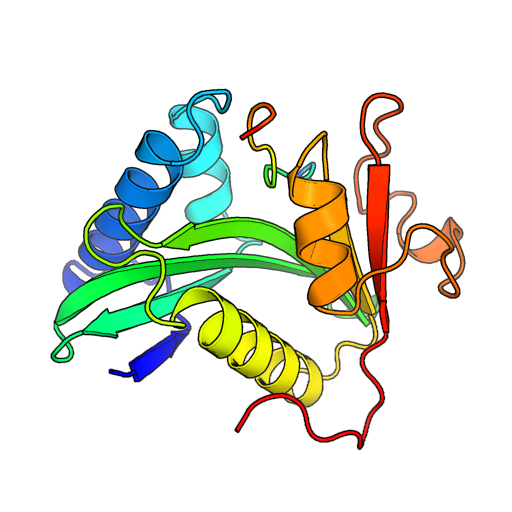 ? 32.799 7.917 43.528 1.00 21.88 152 GLN A C 1
ATOM 860 O O . GLN A 1 104 ? 32.015 7.329 44.272 1.00 23.66 152 GLN A O 1
ATOM 866 N N . ASN A 1 105 ? 32.402 8.774 42.592 1.00 19.99 153 ASN A N 1
ATOM 867 C CA . ASN A 1 105 ? 30.989 9.039 42.353 1.00 18.58 153 ASN A CA 1
ATOM 868 C C . ASN A 1 105 ? 30.298 9.768 43.517 1.00 19.21 153 ASN A C 1
ATOM 869 O O . ASN A 1 105 ? 29.136 9.509 43.827 1.00 16.96 153 ASN A O 1
ATOM 874 N N . ILE A 1 106 ? 31.015 10.696 44.142 1.00 18.24 154 ILE A N 1
ATOM 875 C CA . ILE A 1 106 ? 30.466 11.472 45.244 1.00 18.14 154 ILE A CA 1
ATOM 876 C C . ILE A 1 106 ? 30.074 12.843 44.707 1.00 18.67 154 ILE A C 1
ATOM 877 O O . ILE A 1 106 ? 30.878 13.507 44.061 1.00 18.72 154 ILE A O 1
ATOM 882 N N . GLU A 1 107 ? 28.841 13.260 44.983 1.00 19.36 155 GLU A N 1
ATOM 883 C CA . GLU A 1 107 ? 28.314 14.530 44.495 1.00 21.47 155 GLU A CA 1
ATOM 884 C C . GLU A 1 107 ? 28.508 15.732 45.427 1.00 21.33 155 GLU A C 1
ATOM 885 O O . GLU A 1 107 ? 28.552 16.880 44.967 1.00 20.06 155 GLU A O 1
ATOM 891 N N . TYR A 1 108 ? 28.604 15.485 46.734 1.00 20.41 156 TYR A N 1
ATOM 892 C CA . TYR A 1 108 ? 28.801 16.579 47.683 1.00 18.52 156 TYR A CA 1
ATOM 893 C C . TYR A 1 108 ? 29.768 16.223 48.807 1.00 17.72 156 TYR A C 1
ATOM 894 O O . TYR A 1 108 ? 29.846 15.078 49.247 1.00 15.97 156 TYR A O 1
ATOM 903 N N . LEU A 1 109 ? 30.509 17.225 49.255 1.00 16.96 157 LEU A N 1
ATOM 904 C CA . LEU A 1 109 ? 31.435 17.070 50.365 1.00 17.26 157 LEU A CA 1
ATOM 905 C C . LEU A 1 109 ? 30.847 17.953 51.464 1.00 17.70 157 LEU A C 1
ATOM 906 O O . LEU A 1 109 ? 30.429 19.076 51.204 1.00 18.60 157 LEU A O 1
ATOM 911 N N . LEU A 1 110 ? 30.789 17.446 52.686 1.00 17.86 158 LEU A N 1
ATOM 912 C CA . LEU A 1 110 ? 30.254 18.238 53.792 1.00 17.78 158 LEU A CA 1
ATOM 913 C C . LEU A 1 110 ? 31.298 18.296 54.887 1.00 17.16 158 LEU A C 1
ATOM 914 O O . LEU A 1 110 ? 32.057 17.352 55.070 1.00 18.27 158 LEU A O 1
ATOM 919 N N . THR A 1 111 ? 31.348 19.415 55.597 1.00 16.83 159 THR A N 1
ATOM 920 C CA . THR A 1 111 ? 32.283 19.559 56.703 1.00 15.92 159 THR A CA 1
ATOM 921 C C . THR A 1 111 ? 31.796 20.607 57.689 1.00 16.76 159 THR A C 1
ATOM 922 O O . THR A 1 111 ? 31.222 21.628 57.300 1.00 13.70 159 THR A O 1
ATOM 926 N N . TYR A 1 112 ? 31.994 20.341 58.975 1.00 17.40 160 TYR A N 1
ATOM 927 C CA . TYR A 1 112 ? 31.624 21.326 59.981 1.00 18.03 160 TYR A CA 1
ATOM 928 C C . TYR A 1 112 ? 32.829 22.220 60.071 1.00 18.04 160 TYR A C 1
ATOM 929 O O . TYR A 1 112 ? 33.952 21.748 59.908 1.00 19.46 160 TYR A O 1
ATOM 938 N N . ALA A 1 113 ? 32.607 23.505 60.302 1.00 16.86 161 ALA A N 1
ATOM 939 C CA . ALA A 1 113 ? 33.712 24.443 60.409 1.00 17.92 161 ALA A CA 1
ATOM 940 C C . ALA A 1 113 ? 33.405 25.424 61.525 1.00 20.03 161 ALA A C 1
ATOM 941 O O . ALA A 1 113 ? 32.249 25.617 61.898 1.00 19.34 161 ALA A O 1
ATOM 943 N N . ASP A 1 114 ? 34.442 26.052 62.054 1.00 22.68 162 ASP A N 1
ATOM 944 C CA . ASP A 1 114 ? 34.255 27.006 63.130 1.00 25.12 162 ASP A CA 1
ATOM 945 C C . ASP A 1 114 ? 35.362 28.035 63.023 1.00 24.61 162 ASP A C 1
ATOM 946 O O . ASP A 1 114 ? 36.462 27.711 62.574 1.00 23.66 162 ASP A O 1
ATOM 951 N N . ASN A 1 115 ? 35.066 29.265 63.428 1.00 24.72 163 ASN A N 1
ATOM 952 C CA . ASN A 1 115 ? 36.045 30.344 63.401 1.00 25.24 163 ASN A CA 1
ATOM 953 C C . ASN A 1 115 ? 36.797 30.464 62.075 1.00 25.15 163 ASN A C 1
ATOM 954 O O . ASN A 1 115 ? 36.179 30.578 61.021 1.00 25.35 163 ASN A O 1
ATOM 959 N N . PHE A 1 116 ? 38.126 30.431 62.131 1.00 25.47 164 PHE A N 1
ATOM 960 C CA . PHE A 1 116 ? 38.954 30.564 60.931 1.00 27.55 164 PHE A CA 1
ATOM 961 C C . PHE A 1 116 ? 38.643 29.536 59.845 1.00 26.90 164 PHE A C 1
ATOM 962 O O . PHE A 1 116 ? 38.610 29.869 58.666 1.00 29.06 164 PHE A O 1
ATOM 970 N N . ALA A 1 117 ? 38.429 28.290 60.253 1.00 26.16 165 ALA A N 1
ATOM 971 C CA . ALA A 1 117 ? 38.161 27.206 59.318 1.00 23.94 165 ALA A CA 1
ATOM 972 C C . ALA A 1 117 ? 37.031 27.497 58.334 1.00 23.58 165 ALA A C 1
ATOM 973 O O . ALA A 1 117 ? 37.000 26.936 57.238 1.00 22.81 165 ALA A O 1
ATOM 975 N N . ILE A 1 118 ? 36.097 28.361 58.720 1.00 22.01 166 ILE A N 1
ATOM 976 C CA . ILE A 1 118 ? 34.995 28.694 57.831 1.00 20.82 166 ILE A CA 1
ATOM 977 C C . ILE A 1 118 ? 35.561 29.432 56.618 1.00 21.96 166 ILE A C 1
ATOM 978 O O . ILE A 1 118 ? 35.273 29.084 55.470 1.00 20.73 166 ILE A O 1
ATOM 983 N N . GLY A 1 119 ? 36.371 30.451 56.882 1.00 21.20 167 GLY A N 1
ATOM 984 C CA . GLY A 1 119 ? 36.975 31.199 55.800 1.00 20.57 167 GLY A CA 1
ATOM 985 C C . GLY A 1 119 ? 37.894 30.304 54.991 1.00 20.13 167 GLY A C 1
ATOM 986 O O . GLY A 1 119 ? 37.932 30.396 53.763 1.00 20.70 167 GLY A O 1
ATOM 987 N N . TYR A 1 120 ? 38.631 29.428 55.668 1.00 18.45 168 TYR A N 1
ATOM 988 C CA . TYR A 1 120 ? 39.546 28.526 54.973 1.00 18.95 168 TYR A CA 1
ATOM 989 C C . TYR A 1 120 ? 38.845 27.645 53.944 1.00 20.94 168 TYR A C 1
ATOM 990 O O . TYR A 1 120 ? 39.316 27.489 52.812 1.00 20.59 168 TYR A O 1
ATOM 999 N N . PHE A 1 121 ? 37.728 27.051 54.344 1.00 21.20 169 PHE A N 1
ATOM 1000 C CA . PHE A 1 121 ? 36.991 26.182 53.446 1.00 22.54 169 PHE A CA 1
ATOM 1001 C C . PHE A 1 121 ? 36.287 26.935 52.317 1.00 22.98 169 PHE A C 1
ATOM 1002 O O . PHE A 1 121 ? 36.095 26.377 51.234 1.00 22.42 169 PHE A O 1
ATOM 1010 N N . LYS A 1 122 ? 35.914 28.190 52.559 1.00 22.88 170 LYS A N 1
ATOM 1011 C CA . LYS A 1 122 ? 35.275 29.006 51.525 1.00 25.65 170 LYS A CA 1
ATOM 1012 C C . LYS A 1 122 ? 36.256 29.162 50.350 1.00 26.13 170 LYS A C 1
ATOM 1013 O O . LYS A 1 122 ? 35.862 29.111 49.186 1.00 24.96 170 LYS A O 1
ATOM 1019 N N . LYS A 1 123 ? 37.532 29.362 50.668 1.00 26.46 171 LYS A N 1
ATOM 1020 C CA . LYS A 1 123 ? 38.559 29.501 49.640 1.00 27.69 171 LYS A CA 1
ATOM 1021 C C . LYS A 1 123 ? 38.760 28.185 48.902 1.00 27.52 171 LYS A C 1
ATOM 1022 O O . LYS A 1 123 ? 39.297 28.169 47.797 1.00 27.63 171 LYS A O 1
ATOM 1028 N N . GLN A 1 124 ? 38.335 27.083 49.521 1.00 27.23 172 GLN A N 1
ATOM 1029 C CA . GLN A 1 124 ? 38.463 25.752 48.924 1.00 25.38 172 GLN A CA 1
ATOM 1030 C C . GLN A 1 124 ? 37.192 25.344 48.186 1.00 24.40 172 GLN A C 1
ATOM 1031 O O . GLN A 1 124 ? 37.046 24.184 47.808 1.00 23.73 172 GLN A O 1
ATOM 1037 N N . GLY A 1 125 ? 36.254 26.274 48.016 1.00 22.63 173 GLY A N 1
ATOM 1038 C CA . GLY A 1 125 ? 35.033 25.947 47.291 1.00 20.85 173 GLY A CA 1
ATOM 1039 C C . GLY A 1 125 ? 33.783 25.599 48.082 1.00 20.28 173 GLY A C 1
ATOM 1040 O O . GLY A 1 125 ? 32.723 25.378 47.485 1.00 20.34 173 GLY A O 1
ATOM 1041 N N . PHE A 1 126 ? 33.888 25.543 49.408 1.00 17.54 174 PHE A N 1
ATOM 1042 C CA . PHE A 1 126 ? 32.737 25.218 50.251 1.00 17.00 174 PHE A CA 1
ATOM 1043 C C . PHE A 1 126 ? 31.890 26.471 50.518 1.00 16.70 174 PHE A C 1
ATOM 1044 O O . PHE A 1 126 ? 32.413 27.583 50.566 1.00 17.47 174 PHE A O 1
ATOM 1052 N N . THR A 1 127 ? 30.588 26.285 50.707 1.00 17.76 175 THR A N 1
ATOM 1053 C CA . THR A 1 127 ? 29.681 27.407 50.964 1.00 19.91 175 THR A CA 1
ATOM 1054 C C . THR A 1 127 ? 28.776 27.095 52.155 1.00 21.66 175 THR A C 1
ATOM 1055 O O . THR A 1 127 ? 28.543 25.925 52.464 1.00 20.65 175 THR A O 1
ATOM 1059 N N . LYS A 1 128 ? 28.264 28.139 52.810 1.00 23.78 176 LYS A N 1
ATOM 1060 C CA . LYS A 1 128 ? 27.358 27.970 53.951 1.00 26.88 176 LYS A CA 1
ATOM 1061 C C . LYS A 1 128 ? 25.959 27.611 53.454 1.00 28.65 176 LYS A C 1
ATOM 1062 O O . LYS A 1 128 ? 25.222 26.882 54.119 1.00 27.25 176 LYS A O 1
ATOM 1068 N N . GLU A 1 129 ? 25.591 28.143 52.291 1.00 31.34 177 GLU A N 1
ATOM 1069 C CA . GLU A 1 129 ? 24.284 27.861 51.703 1.00 34.23 177 GLU A CA 1
ATOM 1070 C C . GLU A 1 129 ? 24.412 26.493 51.047 1.00 35.20 177 GLU A C 1
ATOM 1071 O O . GLU A 1 129 ? 25.386 26.230 50.339 1.00 36.29 177 GLU A O 1
ATOM 1077 N N . HIS A 1 130 ? 23.444 25.617 51.285 1.00 35.78 178 HIS A N 1
ATOM 1078 C CA . HIS A 1 130 ? 23.496 24.280 50.713 1.00 36.67 178 HIS A CA 1
ATOM 1079 C C . HIS A 1 130 ? 22.543 24.120 49.539 1.00 36.93 178 HIS A C 1
ATOM 1080 O O . HIS A 1 130 ? 21.440 24.661 49.545 1.00 36.38 178 HIS A O 1
ATOM 1087 N N . ARG A 1 131 ? 22.973 23.383 48.524 1.00 37.82 179 ARG A N 1
ATOM 1088 C CA . ARG A 1 131 ? 22.113 23.152 47.379 1.00 39.46 179 ARG A CA 1
ATOM 1089 C C . ARG A 1 131 ? 21.614 21.723 47.500 1.00 39.18 179 ARG A C 1
ATOM 1090 O O . ARG A 1 131 ? 20.648 21.328 46.852 1.00 38.73 179 ARG A O 1
ATOM 1098 N N . MET A 1 132 ? 22.272 20.954 48.361 1.00 40.29 180 MET A N 1
ATOM 1099 C CA . MET A 1 132 ? 21.883 19.572 48.587 1.00 41.96 180 MET A CA 1
ATOM 1100 C C . MET A 1 132 ? 20.700 19.541 49.544 1.00 42.78 180 MET A C 1
ATOM 1101 O O . MET A 1 132 ? 20.708 20.221 50.566 1.00 43.36 180 MET A O 1
ATOM 1106 N N . PRO A 1 133 ? 19.663 18.753 49.221 1.00 44.03 181 PRO A N 1
ATOM 1107 C CA . PRO A 1 133 ? 18.476 18.649 50.077 1.00 45.01 181 PRO A CA 1
ATOM 1108 C C . PRO A 1 133 ? 18.848 18.265 51.514 1.00 45.73 181 PRO A C 1
ATOM 1109 O O . PRO A 1 133 ? 19.466 17.222 51.747 1.00 45.55 181 PRO A O 1
ATOM 1113 N N . GLN A 1 134 ? 18.470 19.113 52.467 1.00 46.26 182 GLN A N 1
ATOM 1114 C CA . GLN A 1 134 ? 18.765 18.880 53.881 1.00 46.85 182 GLN A CA 1
ATOM 1115 C C . GLN A 1 134 ? 18.447 17.459 54.337 1.00 46.80 182 GLN A C 1
ATOM 1116 O O . GLN A 1 134 ? 19.252 16.819 55.017 1.00 45.72 182 GLN A O 1
ATOM 1122 N N . GLU A 1 135 ? 17.268 16.972 53.964 1.00 47.18 183 GLU A N 1
ATOM 1123 C CA . GLU A 1 135 ? 16.838 15.634 54.347 1.00 47.41 183 GLU A CA 1
ATOM 1124 C C . GLU A 1 135 ? 17.731 14.533 53.793 1.00 46.67 183 GLU A C 1
ATOM 1125 O O . GLU A 1 135 ? 17.485 13.352 54.041 1.00 47.15 183 GLU A O 1
ATOM 1131 N N . LYS A 1 136 ? 18.761 14.906 53.042 1.00 45.07 184 LYS A N 1
ATOM 1132 C CA . LYS A 1 13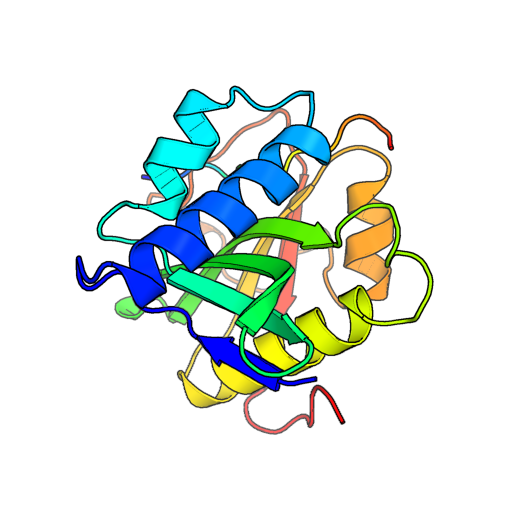6 ? 19.657 13.903 52.482 1.00 43.13 184 LYS A CA 1
ATOM 1133 C C . LYS A 1 136 ? 20.726 13.501 53.484 1.00 40.62 184 LYS A C 1
ATOM 1134 O O . LYS A 1 136 ? 21.086 12.328 53.574 1.00 40.62 184 LYS A O 1
ATOM 1140 N N . TRP A 1 137 ? 21.232 14.470 54.240 1.00 38.25 185 TRP A N 1
ATOM 1141 C CA . TRP A 1 137 ? 22.256 14.177 55.238 1.00 35.86 185 TRP A CA 1
ATOM 1142 C C . TRP A 1 137 ? 21.641 13.963 56.615 1.00 35.34 185 TRP A C 1
ATOM 1143 O O . TRP A 1 137 ? 22.230 13.293 57.460 1.00 34.58 185 TRP A O 1
ATOM 1154 N N . LYS A 1 138 ? 20.453 14.525 56.827 1.00 35.54 186 LYS A N 1
ATOM 1155 C CA . LYS A 1 138 ? 19.754 14.406 58.104 1.00 36.83 186 LYS A CA 1
ATOM 1156 C C . LYS A 1 138 ? 19.511 12.942 58.431 1.00 35.91 186 LYS A C 1
ATOM 1157 O O . LYS A 1 138 ? 18.850 12.229 57.678 1.00 36.55 186 LYS A O 1
ATOM 1163 N N . GLY A 1 139 ? 20.051 12.497 59.559 1.00 33.99 187 GLY A N 1
ATOM 1164 C CA . GLY A 1 139 ? 19.889 11.111 59.945 1.00 32.28 187 GLY A CA 1
ATOM 1165 C C . GLY A 1 139 ? 21.177 10.354 59.702 1.00 31.71 187 GLY A C 1
ATOM 1166 O O . GLY A 1 139 ? 21.345 9.228 60.174 1.00 32.52 187 GLY A O 1
ATOM 1167 N N . TYR A 1 140 ? 22.091 10.974 58.960 1.00 30.03 188 TYR A N 1
ATOM 1168 C CA . TYR A 1 140 ? 23.377 10.355 58.663 1.00 29.45 188 TYR A CA 1
ATOM 1169 C C . TYR A 1 140 ? 24.490 11.157 59.311 1.00 28.91 188 TYR A C 1
ATOM 1170 O O . TYR A 1 140 ? 25.375 10.609 59.973 1.00 28.24 188 TYR A O 1
ATOM 1179 N N . ILE A 1 141 ? 24.442 12.466 59.103 1.00 28.95 189 ILE A N 1
ATOM 1180 C CA . ILE A 1 141 ? 25.428 13.369 59.672 1.00 28.98 189 ILE A CA 1
ATOM 1181 C C . ILE A 1 141 ? 24.793 14.047 60.876 1.00 29.19 189 ILE A C 1
ATOM 1182 O O . ILE A 1 141 ? 23.699 14.606 60.787 1.00 27.86 189 ILE A O 1
ATOM 1187 N N . LYS A 1 142 ? 25.476 13.977 62.010 1.00 30.19 190 LYS A N 1
ATOM 1188 C CA . LYS A 1 142 ? 24.956 14.573 63.228 1.00 31.27 190 LYS A CA 1
ATOM 1189 C C . LYS A 1 142 ? 24.703 16.052 62.980 1.00 31.28 190 LYS A C 1
ATOM 1190 O O . LYS A 1 142 ? 25.481 16.723 62.300 1.00 31.81 190 LYS A O 1
ATOM 1196 N N . ASP A 1 143 ? 23.593 16.546 63.512 1.00 31.06 191 ASP A N 1
ATOM 1197 C CA . ASP A 1 143 ? 23.215 17.944 63.346 1.00 31.90 191 ASP A CA 1
ATOM 1198 C C . ASP A 1 143 ? 23.518 18.747 64.606 1.00 31.66 191 ASP A C 1
ATOM 1199 O O . ASP A 1 143 ? 22.704 18.795 65.529 1.00 32.77 191 ASP A O 1
ATOM 1204 N N . TYR A 1 144 ? 24.684 19.382 64.645 1.00 31.89 192 TYR A N 1
ATOM 1205 C CA . TYR A 1 144 ? 25.059 20.181 65.807 1.00 33.25 192 TYR A CA 1
ATOM 1206 C C . TYR A 1 144 ? 24.715 21.642 65.582 1.00 34.04 192 TYR A C 1
ATOM 1207 O O . TYR A 1 144 ? 25.063 22.219 64.550 1.00 34.80 192 TYR A O 1
ATOM 1216 N N . ASP A 1 145 ? 24.046 22.245 66.558 1.00 34.67 193 ASP A N 1
ATOM 1217 C CA . ASP A 1 145 ? 23.654 23.642 66.447 1.00 34.77 193 ASP A CA 1
ATOM 1218 C C . ASP A 1 145 ? 24.849 24.568 66.630 1.00 34.33 193 ASP A C 1
ATOM 1219 O O . ASP A 1 145 ? 24.846 25.698 66.140 1.00 33.91 193 ASP A O 1
ATOM 1224 N N . GLY A 1 146 ? 25.876 24.076 67.318 1.00 33.11 194 GLY A N 1
ATOM 1225 C CA . GLY A 1 146 ? 27.060 24.880 67.571 1.00 33.01 194 GLY A CA 1
ATOM 1226 C C . GLY A 1 146 ? 28.055 25.034 66.432 1.00 32.94 194 GLY A C 1
ATOM 1227 O O . GLY A 1 146 ? 28.990 25.826 66.531 1.00 33.89 194 GLY A O 1
ATOM 1228 N N . GLY A 1 147 ? 27.884 24.287 65.350 1.00 32.19 195 GLY A N 1
ATOM 1229 C CA . GLY A 1 147 ? 28.828 24.427 64.255 1.00 32.38 195 GLY A CA 1
ATOM 1230 C C . GLY A 1 147 ? 28.223 24.924 62.952 1.00 31.11 195 GLY A C 1
ATOM 1231 O O . GLY A 1 147 ? 27.002 24.984 62.803 1.00 31.79 195 GLY A O 1
ATOM 1232 N N . THR A 1 148 ? 29.079 25.297 62.008 1.00 29.31 196 THR A N 1
ATOM 1233 C CA . THR A 1 148 ? 28.603 25.747 60.704 1.00 27.80 196 THR A CA 1
ATOM 1234 C C . THR A 1 148 ? 28.836 24.612 59.705 1.00 26.39 196 THR A C 1
ATOM 1235 O O . THR A 1 148 ? 29.979 24.253 59.418 1.00 25.63 196 THR A O 1
ATOM 1239 N N . LEU A 1 149 ? 27.750 24.031 59.206 1.00 24.24 197 LEU A N 1
ATOM 1240 C CA . LEU A 1 149 ? 27.847 22.946 58.233 1.00 24.10 197 LEU A CA 1
ATOM 1241 C C . LEU A 1 149 ? 28.067 23.558 56.848 1.00 23.50 197 LEU A C 1
ATOM 1242 O O . LEU A 1 149 ? 27.241 24.335 56.375 1.00 24.36 197 LEU A O 1
ATOM 1247 N N . MET A 1 150 ? 29.185 23.213 56.214 1.00 21.79 198 MET A N 1
ATOM 1248 C CA . MET A 1 150 ? 29.527 23.737 54.891 1.00 21.01 198 MET A CA 1
ATOM 1249 C C . MET A 1 150 ? 29.584 22.628 53.846 1.00 20.27 198 MET A C 1
ATOM 1250 O O . MET A 1 150 ? 29.960 21.498 54.151 1.00 17.96 198 MET A O 1
ATOM 1255 N N . GLU A 1 151 ? 29.225 22.953 52.608 1.00 20.41 199 GLU A N 1
ATOM 1256 C CA . GLU A 1 151 ? 29.220 21.947 51.550 1.00 20.66 199 GLU A CA 1
ATOM 1257 C C . GLU A 1 151 ? 29.893 22.385 50.260 1.00 19.77 199 GLU A C 1
ATOM 1258 O O . GLU A 1 151 ? 29.851 23.561 49.879 1.00 19.70 199 GLU A O 1
ATOM 1264 N N . CYS A 1 152 ? 30.511 21.419 49.591 1.00 17.84 200 CYS A N 1
ATOM 1265 C CA . CYS A 1 152 ? 31.167 21.665 48.321 1.00 16.73 200 CYS A CA 1
ATOM 1266 C C . CYS A 1 152 ? 30.561 20.722 47.288 1.00 16.19 200 CYS A C 1
ATOM 1267 O O . CYS A 1 152 ? 30.634 19.506 47.436 1.00 14.89 200 CYS A O 1
ATOM 1270 N N . TYR A 1 153 ? 29.941 21.290 46.259 1.00 15.38 201 TYR A N 1
ATOM 1271 C CA . TYR A 1 153 ? 29.343 20.495 45.194 1.00 15.03 201 TYR A CA 1
ATOM 1272 C C . TYR A 1 153 ? 30.471 19.988 44.306 1.00 13.27 201 TYR A C 1
ATOM 1273 O O . TYR A 1 153 ? 31.373 20.739 43.962 1.00 13.32 201 TYR A O 1
ATOM 1282 N N . ILE A 1 154 ? 30.431 18.707 43.965 1.00 14.06 202 ILE A N 1
ATOM 1283 C CA . ILE A 1 154 ? 31.447 18.100 43.114 1.00 15.62 202 ILE A CA 1
ATOM 1284 C C . ILE A 1 154 ? 30.786 17.777 41.765 1.00 16.71 202 ILE A C 1
ATOM 1285 O O . ILE A 1 154 ? 30.130 16.749 41.616 1.00 15.63 202 ILE A O 1
ATOM 1290 N N . HIS A 1 155 ? 30.941 18.672 40.798 1.00 16.59 203 HIS A N 1
ATOM 1291 C CA . HIS A 1 155 ? 30.360 18.469 39.473 1.00 17.78 203 HIS A CA 1
ATOM 1292 C C . HIS A 1 155 ? 31.063 17.315 38.755 1.00 16.71 203 HIS A C 1
ATOM 1293 O O . HIS A 1 155 ? 32.292 17.220 38.764 1.00 15.59 203 HIS A O 1
ATOM 1300 N N . PRO A 1 156 ? 30.289 16.431 38.110 1.00 16.53 204 PRO A N 1
ATOM 1301 C CA . PRO A 1 156 ? 30.819 15.272 37.386 1.00 18.63 204 PRO A CA 1
ATOM 1302 C C . PRO A 1 156 ? 31.959 15.506 36.392 1.00 20.38 204 PRO A C 1
ATOM 1303 O O . PRO A 1 156 ? 32.734 14.581 36.120 1.00 21.64 204 PRO A O 1
ATOM 1307 N N . TYR A 1 157 ? 32.088 16.709 35.839 1.00 19.40 205 TYR A N 1
ATOM 1308 C CA . TYR A 1 157 ? 33.186 16.898 34.908 1.00 21.15 205 TYR A CA 1
ATOM 1309 C C . TYR A 1 157 ? 33.912 18.241 34.934 1.00 20.83 205 TYR A C 1
ATOM 1310 O O . TYR A 1 157 ? 34.300 18.804 33.905 1.00 19.32 205 TYR A O 1
ATOM 1319 N N . VAL A 1 158 ? 34.103 18.730 36.154 1.00 21.71 206 VAL A N 1
ATOM 1320 C CA . VAL A 1 158 ? 34.856 19.943 36.414 1.00 20.16 206 VAL A CA 1
ATOM 1321 C C . VAL A 1 158 ? 36.200 19.330 36.788 1.00 21.09 206 VAL A C 1
ATOM 1322 O O . VAL A 1 158 ? 36.240 18.257 37.392 1.00 19.14 206 VAL A O 1
ATOM 1326 N N . ASP A 1 159 ? 37.293 19.975 36.409 1.00 21.78 207 ASP A N 1
ATOM 1327 C CA . ASP A 1 159 ? 38.604 19.433 36.735 1.00 24.43 207 ASP A CA 1
ATOM 1328 C C . ASP A 1 159 ? 39.128 20.018 38.047 1.00 25.28 207 ASP A C 1
ATOM 1329 O O . ASP A 1 159 ? 39.489 21.194 38.101 1.00 23.63 207 ASP A O 1
ATOM 1334 N N . TYR A 1 160 ? 39.160 19.197 39.097 1.00 27.47 208 TYR A N 1
ATOM 1335 C CA . TYR A 1 160 ? 39.669 19.632 40.403 1.00 28.82 208 TYR A CA 1
ATOM 1336 C C . TYR A 1 160 ? 41.108 19.144 40.532 1.00 32.24 208 TYR A C 1
ATOM 1337 O O . TYR A 1 160 ? 41.461 18.074 40.043 1.00 33.24 208 TYR A O 1
ATOM 1346 N N . GLY A 1 161 ? 41.951 19.930 41.180 1.00 37.30 209 GLY A N 1
ATOM 1347 C CA . GLY A 1 161 ? 43.336 19.516 41.319 1.00 43.07 209 GLY A CA 1
ATOM 1348 C C . GLY A 1 161 ? 44.168 19.852 40.100 1.00 46.69 209 GLY A C 1
ATOM 1349 O O . GLY A 1 161 ? 43.665 20.449 39.143 1.00 47.51 209 GLY A O 1
ATOM 1350 N N . ARG A 1 162 ? 45.442 19.471 40.137 1.00 49.98 210 ARG A N 1
ATOM 1351 C CA . ARG A 1 162 ? 46.368 19.727 39.032 1.00 52.74 210 ARG A CA 1
ATOM 1352 C C . ARG A 1 162 ? 47.546 18.764 39.095 1.00 53.96 210 ARG A C 1
ATOM 1353 O O . ARG A 1 162 ? 47.899 18.209 38.031 1.00 54.72 210 ARG A O 1
ATOM 1361 N N . LYS B 2 1 ? 27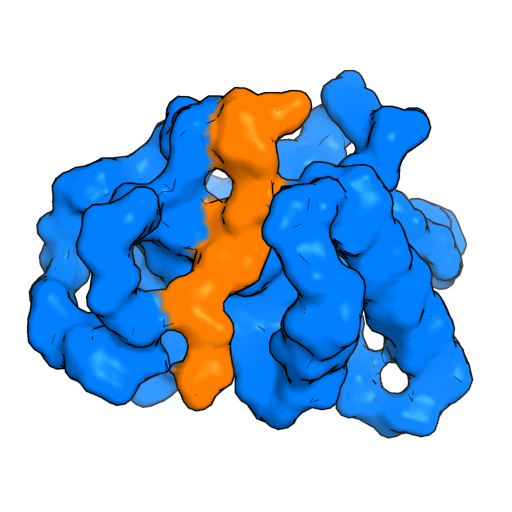.948 6.598 63.112 1.00 60.76 309 LYS B N 1
ATOM 1362 C CA . LYS B 2 1 ? 27.985 8.065 63.393 1.00 60.93 309 LYS B CA 1
ATOM 1363 C C . LYS B 2 1 ? 29.421 8.591 63.410 1.00 60.97 309 LYS B C 1
ATOM 1364 O O . LYS B 2 1 ? 30.364 7.847 63.694 1.00 61.33 309 LYS B O 1
ATOM 1366 N N . SER B 2 2 ? 29.583 9.876 63.104 1.00 60.38 310 SER B N 1
ATOM 1367 C CA . SER B 2 2 ? 30.903 10.497 63.090 1.00 59.70 310 SER B CA 1
ATOM 1368 C C . SER B 2 2 ? 30.910 11.846 63.814 1.00 59.14 310 SER B C 1
ATOM 1369 O O . SER B 2 2 ? 31.617 12.013 64.811 1.00 59.06 310 SER B O 1
ATOM 1371 N N . THR B 2 3 ? 30.126 12.799 63.312 1.00 58.21 311 THR B N 1
ATOM 1372 C CA . THR B 2 3 ? 30.059 14.114 63.929 1.00 56.38 311 THR B CA 1
ATOM 1373 C C . THR B 2 3 ? 30.676 15.248 63.118 1.00 55.68 311 THR B C 1
ATOM 1374 O O . THR B 2 3 ? 29.977 16.161 62.681 1.00 55.12 311 THR B O 1
ATOM 1375 N N . GLY B 2 4 ? 31.991 15.197 62.923 1.00 55.06 312 GLY B N 1
ATOM 1376 C CA . GLY B 2 4 ? 32.676 16.235 62.169 1.00 53.14 312 GLY B CA 1
ATOM 1377 C C . GLY B 2 4 ? 33.882 16.763 62.915 1.00 51.83 312 GLY B C 1
ATOM 1378 O O . GLY B 2 4 ? 33.962 17.953 63.197 1.00 51.70 312 GLY B O 1
ATOM 1379 N N . GLY B 2 5 ? 34.823 15.881 63.230 1.00 51.43 313 GLY B N 1
ATOM 1380 C CA . GLY B 2 5 ? 36.005 16.287 63.975 1.00 50.88 313 GLY B CA 1
ATOM 1381 C C . GLY B 2 5 ? 36.773 17.472 63.411 1.00 50.11 313 GLY B C 1
ATOM 1382 O O . GLY B 2 5 ? 37.728 17.958 64.025 1.00 50.45 313 GLY B O 1
ATOM 1383 N N . LYS B 2 6 ? 36.356 17.914 62.229 1.00 48.04 314 LYS B N 1
ATOM 1384 C CA . LYS B 2 6 ? 36.933 19.049 61.520 1.00 44.02 314 LYS B CA 1
ATOM 1385 C C . LYS B 2 6 ? 36.831 20.270 62.434 1.00 43.97 314 LYS B C 1
ATOM 1386 O O . LYS B 2 6 ? 36.271 21.295 62.062 1.00 42.37 314 LYS B O 1
ATOM 1392 N N . ALA B 2 7 ? 37.404 20.158 63.630 1.00 45.56 315 ALA B N 1
ATOM 1393 C CA . ALA B 2 7 ? 37.311 21.210 64.640 1.00 45.20 315 ALA B CA 1
ATOM 1394 C C . ALA B 2 7 ? 38.599 21.904 65.092 1.00 45.95 315 ALA B C 1
ATOM 1395 O O . ALA B 2 7 ? 39.288 21.440 66.003 1.00 44.02 315 ALA B O 1
ATOM 1397 N N . PRO B 2 8 ? 38.915 23.055 64.470 1.00 47.40 316 PRO B N 1
ATOM 1398 C CA . PRO B 2 8 ? 40.097 23.869 64.758 1.00 47.72 316 PRO B CA 1
ATOM 1399 C C . PRO B 2 8 ? 39.736 25.093 65.599 1.00 48.78 316 PRO B C 1
ATOM 1400 O O . PRO B 2 8 ? 38.777 25.803 65.285 1.00 47.55 316 PRO B O 1
ATOM 1404 N N . ARG B 2 9 ? 40.525 25.336 66.649 1.00 50.29 317 ARG B N 1
ATOM 1405 C CA . ARG B 2 9 ? 40.315 26.453 67.577 1.00 50.43 317 ARG B CA 1
ATOM 1406 C C . ARG B 2 9 ? 39.586 27.617 66.955 1.00 49.66 317 ARG B C 1
ATOM 1407 O O . ARG B 2 9 ? 38.380 27.587 66.728 1.00 49.45 317 ARG B O 1
ATOM 1415 N N . LYS B 2 10 ? 40.357 28.668 66.733 1.00 51.42 318 LYS B N 1
ATOM 1416 C CA . LYS B 2 10 ? 39.905 29.901 66.118 1.00 52.07 318 LYS B CA 1
ATOM 1417 C C . LYS B 2 10 ? 41.000 30.059 65.104 1.00 52.28 318 LYS B C 1
ATOM 1418 O O . LYS B 2 10 ? 40.895 30.830 64.154 1.00 53.29 318 LYS B O 1
ATOM 1424 N N . GLN B 2 11 ? 42.055 29.286 65.339 1.00 53.29 319 GLN B N 1
ATOM 1425 C CA . GLN B 2 11 ? 43.247 29.205 64.508 1.00 55.99 319 GLN B CA 1
ATOM 1426 C C . GLN B 2 11 ? 44.290 28.367 65.240 1.00 58.17 319 GLN B C 1
ATOM 1427 O O . GLN B 2 11 ? 45.388 28.902 65.513 1.00 60.37 319 GLN B O 1
#

Foldseek 3Di:
DDWAKQDPPPDPQSVVQLVLALVQQCVVPVVDDSVVSVDQSNDPFKIKTFDDDPNRDTFWIWIKGDPLVLQEIETDTTGGHPVPPPPCPRLLNLLVVLQVSLVSRHFKYKYWADDPRVVVVVVSAKDLDDPDPPVSCVVPDDDDPPTRMIMHGRDNDDRGHD/DDPCPVDDDVD

Radius of gyration: 14.99 Å; Cα contacts (8 Å, |Δi|>4): 325; chains: 2; bounding box: 43×35×37 Å